Protein AF-A0A2V9Z1G5-F1 (afdb_monomer_lite)

Secondary structure (DSSP, 8-state):
-HHHHHHHHHHHHHGGG--------TTHHHHTT-S----S----S---EEEEE--TT-GGGHHHH-HHHHHHHHHTT-EEEEE--HHHHHHHHHTT--SEEEE-TTTHHHHHHHHHHTT---EEEEEESSHHHHHHS-S-S--EE--SSS--THHHHHHHHHHHHHHHHHHHHHHHTT-

Structure (mmCIF, N/CA/C/O backbone):
data_AF-A0A2V9Z1G5-F1
#
_entry.id   AF-A0A2V9Z1G5-F1
#
loop_
_atom_site.group_PDB
_atom_site.id
_atom_site.type_symbol
_atom_site.label_atom_id
_atom_site.label_alt_id
_atom_site.label_comp_id
_atom_site.label_asym_id
_atom_site.label_entity_id
_atom_site.label_seq_id
_atom_site.pdbx_PDB_ins_code
_atom_site.Cartn_x
_atom_site.Cartn_y
_atom_site.Cartn_z
_atom_site.occupancy
_atom_site.B_iso_or_equiv
_atom_site.auth_seq_id
_atom_site.auth_comp_id
_atom_site.auth_asym_id
_atom_site.auth_atom_id
_atom_site.pdbx_PDB_model_num
ATOM 1 N N . MET A 1 1 ? 64.399 -39.464 60.459 1.00 54.69 1 MET A N 1
ATOM 2 C CA . MET A 1 1 ? 64.343 -38.053 60.000 1.00 54.69 1 MET A CA 1
ATOM 3 C C . MET A 1 1 ? 64.418 -37.872 58.474 1.00 54.69 1 MET A C 1
ATOM 5 O O . MET A 1 1 ? 63.754 -36.985 57.965 1.00 54.69 1 MET A O 1
ATOM 9 N N . ARG A 1 2 ? 65.100 -38.742 57.705 1.00 56.16 2 ARG A N 1
ATOM 10 C CA . ARG A 1 2 ? 65.107 -38.706 56.218 1.00 56.16 2 ARG A CA 1
ATOM 11 C C . ARG A 1 2 ? 63.726 -38.842 55.545 1.00 56.16 2 ARG A C 1
ATOM 13 O O . ARG A 1 2 ? 63.479 -38.209 54.529 1.00 56.16 2 ARG A O 1
ATOM 20 N N . LYS A 1 3 ? 62.818 -39.636 56.125 1.00 50.81 3 LYS A N 1
ATOM 21 C CA . LYS A 1 3 ? 61.468 -39.880 55.574 1.00 50.81 3 LYS A CA 1
ATOM 22 C C . LYS A 1 3 ? 60.526 -38.666 55.695 1.00 50.81 3 LYS A C 1
ATOM 24 O O . LYS A 1 3 ? 59.646 -38.507 54.863 1.00 50.81 3 LYS A O 1
ATOM 29 N N . LEU A 1 4 ? 60.752 -37.794 56.685 1.00 58.47 4 LEU A N 1
ATOM 30 C CA . LEU A 1 4 ? 59.969 -36.565 56.897 1.00 58.47 4 LEU A CA 1
ATOM 31 C C . LEU A 1 4 ? 60.376 -35.438 55.934 1.00 58.47 4 LEU A C 1
ATOM 33 O O . LEU A 1 4 ? 59.516 -34.712 55.451 1.00 58.47 4 LEU A O 1
ATOM 37 N N . LEU A 1 5 ? 61.665 -35.341 55.589 1.00 58.19 5 LEU A N 1
ATOM 38 C CA . LEU A 1 5 ? 62.156 -34.374 54.597 1.00 58.19 5 LEU A CA 1
ATOM 39 C C . LEU A 1 5 ? 61.670 -34.693 53.173 1.00 58.19 5 LEU A C 1
ATOM 41 O O . LEU A 1 5 ? 61.334 -33.783 52.423 1.00 58.19 5 LEU A O 1
ATOM 45 N N . LEU A 1 6 ? 61.567 -35.980 52.820 1.00 56.59 6 LEU A N 1
ATOM 46 C CA . LEU A 1 6 ? 60.998 -36.411 51.537 1.00 56.59 6 LEU A CA 1
ATOM 47 C C . LEU A 1 6 ? 59.502 -36.079 51.433 1.00 56.59 6 LEU A C 1
ATOM 49 O O . LEU A 1 6 ? 59.065 -35.597 50.394 1.00 56.59 6 LEU A O 1
ATOM 53 N N . ALA A 1 7 ? 58.730 -36.261 52.508 1.00 59.97 7 ALA A N 1
ATOM 54 C CA . ALA A 1 7 ? 57.299 -35.949 52.513 1.00 59.97 7 ALA A CA 1
ATOM 55 C C . ALA A 1 7 ? 57.008 -34.446 52.315 1.00 59.97 7 ALA A C 1
ATOM 57 O O . ALA A 1 7 ? 56.068 -34.093 51.607 1.00 59.97 7 ALA A O 1
ATOM 58 N N . LEU A 1 8 ? 57.843 -33.561 52.873 1.00 59.97 8 LEU A N 1
ATOM 59 C CA . LEU A 1 8 ? 57.709 -32.108 52.698 1.00 59.97 8 LEU A CA 1
ATOM 60 C C . LEU A 1 8 ? 58.040 -31.645 51.269 1.00 59.97 8 LEU A C 1
ATOM 62 O O . LEU A 1 8 ? 57.372 -30.754 50.748 1.00 59.97 8 LEU A O 1
ATOM 66 N N . LEU A 1 9 ? 59.008 -32.284 50.603 1.00 59.09 9 LEU A N 1
ATOM 67 C CA . LEU A 1 9 ? 59.327 -32.018 49.193 1.00 59.09 9 LEU A CA 1
ATOM 68 C C . LEU A 1 9 ? 58.205 -32.462 48.239 1.00 59.09 9 LEU A C 1
ATOM 70 O O . LEU A 1 9 ? 57.906 -31.754 47.274 1.00 59.09 9 LEU A O 1
ATOM 74 N N . TYR A 1 10 ? 57.541 -33.587 48.525 1.00 59.25 10 TYR A N 1
ATOM 75 C CA . TYR A 1 10 ? 56.375 -34.031 47.750 1.00 59.25 10 TYR A CA 1
ATOM 76 C C . TYR A 1 10 ? 55.142 -33.143 47.983 1.00 59.25 10 TYR A C 1
ATOM 78 O O . TYR A 1 10 ? 54.411 -32.849 47.042 1.00 59.25 10 TYR A O 1
ATOM 86 N N . ALA A 1 11 ? 54.931 -32.643 49.204 1.00 57.62 11 ALA A N 1
ATOM 87 C CA . ALA A 1 11 ? 53.822 -31.730 49.488 1.00 57.62 11 ALA A CA 1
ATOM 88 C C . ALA A 1 11 ? 53.987 -30.358 48.800 1.00 57.62 11 ALA A C 1
ATOM 90 O O . ALA A 1 11 ? 53.012 -29.799 48.301 1.00 57.62 11 ALA A O 1
ATOM 91 N N . ALA A 1 12 ? 55.216 -29.835 48.715 1.00 57.56 12 ALA A N 1
ATOM 92 C CA . ALA A 1 12 ? 55.489 -28.549 48.067 1.00 57.56 12 ALA A CA 1
ATOM 93 C C . ALA A 1 12 ? 55.363 -28.600 46.531 1.00 57.56 12 ALA A C 1
ATOM 95 O O . ALA A 1 12 ? 54.989 -27.607 45.911 1.00 57.56 12 ALA A O 1
ATOM 96 N N . THR A 1 13 ? 55.633 -29.755 45.915 1.00 55.94 13 THR A N 1
ATOM 97 C CA . THR A 1 13 ? 55.524 -29.947 44.456 1.00 55.94 13 THR A CA 1
ATOM 98 C C . THR A 1 13 ? 54.093 -30.207 43.984 1.00 55.94 13 THR A C 1
ATOM 100 O O . THR A 1 13 ? 53.759 -29.860 42.855 1.00 55.94 13 THR A O 1
ATOM 103 N N . PHE A 1 14 ? 53.213 -30.734 44.840 1.00 54.28 14 PHE A N 1
ATOM 104 C CA . PHE A 1 14 ? 51.788 -30.872 44.511 1.00 54.28 14 PHE A CA 1
ATOM 105 C C . PHE A 1 14 ? 51.009 -29.547 44.582 1.00 54.28 14 PHE A C 1
ATOM 107 O O . PHE A 1 14 ? 49.976 -29.415 43.925 1.00 54.28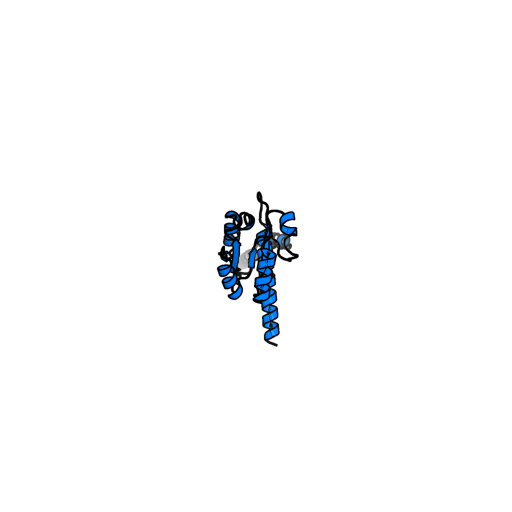 14 PHE A O 1
ATOM 114 N N . LEU A 1 15 ? 51.494 -28.550 45.335 1.00 51.88 15 LEU A N 1
ATOM 115 C CA . LEU A 1 15 ? 50.785 -27.277 45.527 1.00 51.88 15 LEU A CA 1
ATOM 116 C C . LEU A 1 15 ? 50.980 -26.280 44.366 1.00 51.88 15 LEU A C 1
ATOM 118 O O . LEU A 1 15 ? 50.184 -25.360 44.208 1.00 51.88 15 LEU A O 1
ATOM 122 N N . THR A 1 16 ? 51.992 -26.463 43.513 1.00 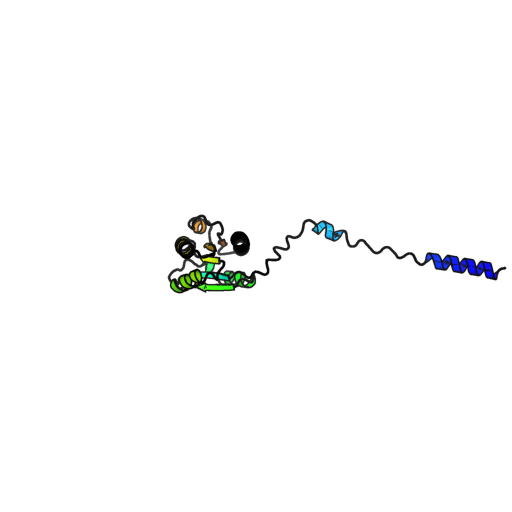54.22 16 THR A N 1
ATOM 123 C CA . THR A 1 16 ? 52.287 -25.554 42.388 1.00 54.22 16 THR A CA 1
ATOM 124 C C . THR A 1 16 ? 51.557 -25.900 41.085 1.00 54.22 16 THR A C 1
ATOM 126 O O . THR A 1 16 ? 51.663 -25.152 40.116 1.00 54.22 16 THR A O 1
ATOM 129 N N . CYS A 1 17 ? 50.780 -26.990 41.042 1.00 52.81 17 CYS A N 1
ATOM 130 C CA . CYS A 1 17 ? 50.137 -27.481 39.813 1.00 52.81 17 CYS A CA 1
ATOM 131 C C . CYS A 1 17 ? 48.653 -27.082 39.645 1.00 52.81 17 CYS A C 1
ATOM 133 O O . CYS A 1 17 ? 48.011 -27.505 38.690 1.00 52.81 17 CYS A O 1
ATOM 135 N N . TYR A 1 18 ? 48.101 -26.250 40.536 1.00 50.78 18 TYR A N 1
ATOM 136 C CA . TYR A 1 18 ? 46.692 -25.816 40.499 1.00 50.78 18 TYR A CA 1
ATOM 137 C C . TYR A 1 18 ? 46.498 -24.338 40.118 1.00 50.78 18 TYR A C 1
ATOM 139 O O . TYR A 1 18 ? 45.516 -23.722 40.526 1.00 50.78 18 TYR A O 1
ATOM 147 N N . LEU A 1 19 ? 47.398 -23.744 39.325 1.00 53.41 19 LEU A N 1
ATOM 148 C CA . LEU A 1 19 ? 47.073 -22.478 38.659 1.00 53.41 19 LEU A CA 1
ATOM 149 C C . LEU A 1 19 ? 46.380 -22.776 37.321 1.00 53.41 19 LEU A C 1
ATOM 151 O O . LEU A 1 19 ? 47.044 -23.261 36.402 1.00 53.41 19 LEU A O 1
ATOM 155 N N . PRO A 1 20 ? 45.071 -22.494 37.168 1.00 58.19 20 PRO A N 1
ATOM 156 C CA . PRO A 1 20 ? 44.443 -22.570 35.861 1.00 58.19 20 PRO A CA 1
ATOM 157 C C . PRO A 1 20 ? 45.054 -21.484 34.959 1.00 58.19 20 PRO A C 1
ATOM 159 O O . PRO A 1 20 ? 45.166 -20.331 35.386 1.00 58.19 20 PRO A O 1
ATOM 162 N N . PRO A 1 21 ? 45.442 -21.796 33.710 1.00 59.53 21 PRO A N 1
ATOM 163 C CA . PRO A 1 21 ? 45.749 -20.752 32.748 1.00 59.53 21 PRO A CA 1
ATOM 164 C C . PRO A 1 21 ? 44.470 -19.939 32.524 1.00 59.53 21 PRO A C 1
ATOM 166 O O . PRO A 1 21 ? 43.434 -20.495 32.160 1.00 59.53 21 PRO A O 1
ATOM 169 N N . PHE A 1 22 ? 44.533 -18.630 32.774 1.00 54.31 22 PHE A N 1
ATOM 170 C CA . PHE A 1 22 ? 43.460 -17.680 32.489 1.00 54.31 22 PHE A CA 1
ATOM 171 C C . PHE A 1 22 ? 43.161 -17.667 30.984 1.00 54.31 22 PHE A C 1
ATOM 173 O O . PHE A 1 22 ? 43.688 -16.865 30.216 1.00 54.31 22 PHE A O 1
ATOM 180 N N . ALA A 1 23 ? 42.306 -18.585 30.551 1.00 60.75 23 ALA A N 1
ATOM 181 C CA . ALA A 1 23 ? 41.682 -18.586 29.246 1.00 60.75 23 ALA A CA 1
ATOM 182 C C . ALA A 1 23 ? 40.460 -17.661 29.293 1.00 60.75 23 ALA A C 1
ATOM 184 O O . ALA A 1 23 ? 39.340 -18.117 29.496 1.00 60.75 23 ALA A O 1
ATOM 185 N N . SER A 1 24 ? 40.660 -16.352 29.121 1.00 55.16 24 SER A N 1
ATOM 186 C CA . SER A 1 24 ? 39.545 -15.425 28.891 1.00 55.16 24 SER A CA 1
ATOM 187 C C . SER A 1 24 ? 40.015 -14.058 28.397 1.00 55.16 24 SER A C 1
ATOM 189 O O . SER A 1 24 ? 40.263 -13.165 29.199 1.00 55.16 24 SER A O 1
ATOM 191 N N . ALA A 1 25 ? 40.070 -13.882 27.073 1.00 52.06 25 ALA A N 1
ATOM 192 C CA . ALA A 1 25 ? 39.711 -12.612 26.427 1.00 52.06 25 ALA A CA 1
ATOM 193 C C . ALA A 1 25 ? 39.467 -12.771 24.908 1.00 52.06 25 ALA A C 1
ATOM 195 O O . ALA A 1 25 ? 39.902 -11.952 24.109 1.00 52.06 25 ALA A O 1
ATOM 196 N N . CYS A 1 26 ? 38.690 -13.773 24.475 1.00 60.81 26 CYS A N 1
ATOM 197 C CA . CYS A 1 26 ? 38.019 -13.726 23.158 1.00 60.81 26 CYS A CA 1
ATOM 198 C C . CYS A 1 26 ? 36.779 -12.797 23.179 1.00 60.81 26 CYS A C 1
ATOM 200 O O . CYS A 1 26 ? 35.786 -13.063 22.509 1.00 60.81 26 CYS A O 1
ATOM 202 N N . GLY A 1 27 ? 36.812 -11.729 23.984 1.00 55.78 27 GLY A N 1
ATOM 203 C CA . GLY A 1 27 ? 35.706 -10.780 24.164 1.00 55.78 27 GLY A CA 1
ATOM 204 C C . GLY A 1 27 ? 35.923 -9.424 23.493 1.00 55.78 27 GLY A C 1
ATOM 205 O O . GLY A 1 27 ? 34.960 -8.694 23.276 1.00 55.78 27 GLY A O 1
ATOM 206 N N . ASP A 1 28 ? 37.154 -9.089 23.100 1.00 55.81 28 ASP A N 1
ATOM 207 C CA . ASP A 1 28 ? 37.465 -7.741 22.598 1.00 55.81 28 ASP A CA 1
ATOM 208 C C . ASP A 1 28 ? 36.978 -7.498 21.154 1.00 55.81 28 ASP A C 1
ATOM 210 O O . ASP A 1 28 ? 36.845 -6.372 20.683 1.00 55.81 28 ASP A O 1
ATOM 214 N N . LYS A 1 29 ? 36.602 -8.561 20.431 1.00 54.66 29 LYS A N 1
ATOM 215 C CA . LYS A 1 29 ? 36.149 -8.441 19.036 1.00 54.66 29 LYS A CA 1
ATOM 216 C C . LYS A 1 29 ? 34.660 -8.112 18.880 1.00 54.66 29 LYS A C 1
ATOM 218 O O . LYS A 1 29 ? 34.231 -7.784 17.777 1.00 54.66 29 LYS A O 1
ATOM 223 N N . LEU A 1 30 ? 33.877 -8.166 19.961 1.00 53.88 30 LEU A N 1
ATOM 224 C CA . LEU A 1 30 ? 32.457 -7.789 19.943 1.00 53.88 30 LEU A CA 1
ATOM 225 C C . LEU A 1 30 ? 32.224 -6.331 20.364 1.00 53.88 30 LEU A C 1
ATOM 227 O O . LEU A 1 30 ? 31.199 -5.758 20.005 1.00 53.88 30 LEU A O 1
ATOM 231 N N . LEU A 1 31 ? 33.175 -5.680 21.042 1.00 52.59 31 LEU A N 1
ATOM 232 C CA . LEU A 1 31 ? 33.038 -4.261 21.397 1.00 52.59 31 LEU A CA 1
ATOM 233 C C . LEU A 1 31 ? 33.213 -3.333 20.188 1.00 52.59 31 LEU A C 1
ATOM 235 O O . LEU A 1 31 ? 32.603 -2.265 20.142 1.00 52.59 31 LEU A O 1
ATOM 239 N N . MET A 1 32 ? 33.915 -3.779 19.139 1.00 51.38 32 MET A N 1
ATOM 240 C CA . MET A 1 32 ? 33.925 -3.085 17.846 1.00 51.38 32 MET A CA 1
ATOM 241 C C . MET A 1 32 ? 32.665 -3.342 16.990 1.00 51.38 32 MET A C 1
ATOM 243 O O . MET A 1 32 ? 32.524 -2.765 15.916 1.00 51.38 32 MET A O 1
ATOM 247 N N . LEU A 1 33 ? 31.719 -4.157 17.474 1.00 53.81 33 LEU A N 1
ATOM 248 C CA . LEU A 1 33 ? 30.323 -4.181 17.012 1.00 53.81 33 LEU A CA 1
ATOM 249 C C . LEU A 1 33 ? 29.420 -3.289 17.889 1.00 53.81 33 LEU A C 1
ATOM 251 O O . LEU A 1 33 ? 28.215 -3.232 17.663 1.00 53.81 33 LEU A O 1
ATOM 255 N N . GLY A 1 34 ? 29.986 -2.553 18.857 1.00 50.22 34 GLY A N 1
ATOM 256 C CA . GLY A 1 34 ? 29.288 -1.569 19.697 1.00 50.22 34 GLY A CA 1
ATOM 257 C C . GLY A 1 34 ? 28.758 -0.356 18.925 1.00 50.22 34 GLY A C 1
ATOM 258 O O . GLY A 1 34 ? 27.886 0.365 19.406 1.00 50.22 34 GLY A O 1
ATOM 259 N N . ARG A 1 35 ? 29.185 -0.172 17.671 1.00 55.75 35 ARG A N 1
ATOM 260 C CA . ARG A 1 35 ? 28.343 0.482 16.667 1.00 55.75 35 ARG A CA 1
ATOM 261 C C . ARG A 1 35 ? 27.455 -0.592 16.078 1.00 55.75 35 ARG A C 1
ATOM 263 O O . ARG A 1 35 ? 27.775 -1.135 15.024 1.00 55.75 35 ARG A O 1
ATOM 270 N N . GLY A 1 36 ? 26.402 -0.912 16.834 1.00 56.62 36 GLY A N 1
ATOM 271 C CA . GLY A 1 36 ? 25.450 -1.958 16.511 1.00 56.62 36 GLY A CA 1
ATOM 272 C C . GLY A 1 36 ? 25.204 -1.980 15.016 1.00 56.62 36 GLY A C 1
ATOM 273 O O . GLY A 1 36 ? 24.825 -0.962 14.426 1.00 56.62 36 GLY A O 1
ATOM 274 N N . VAL A 1 37 ? 25.412 -3.144 14.399 1.00 51.75 37 VAL A N 1
ATOM 275 C CA . VAL A 1 37 ? 24.630 -3.459 13.214 1.00 51.75 37 VAL A CA 1
ATOM 276 C C . VAL A 1 37 ? 23.211 -3.072 13.599 1.00 51.75 37 VAL A C 1
ATOM 278 O O . VAL A 1 37 ? 22.641 -3.628 14.540 1.00 51.75 37 VAL A O 1
ATOM 281 N N . LYS A 1 38 ? 22.653 -2.053 12.938 1.00 52.16 38 LYS A N 1
ATOM 282 C CA . LYS A 1 38 ? 21.207 -1.979 12.811 1.00 52.16 38 LYS A CA 1
ATOM 283 C C . LYS A 1 38 ? 20.886 -3.281 12.104 1.00 52.16 38 LYS A C 1
ATOM 285 O O . LYS A 1 38 ? 20.957 -3.332 10.882 1.00 52.16 38 LYS A O 1
ATOM 290 N N . PHE A 1 39 ? 20.705 -4.350 12.880 1.00 49.28 39 PHE A N 1
ATOM 291 C CA . PHE A 1 39 ? 20.144 -5.602 12.434 1.00 49.28 39 PHE A CA 1
ATOM 292 C C . PHE A 1 39 ? 18.814 -5.139 11.895 1.00 49.28 39 PHE A C 1
ATOM 294 O O . PHE A 1 39 ? 17.990 -4.684 12.688 1.00 49.28 39 PHE A O 1
ATOM 301 N N . GLY A 1 40 ? 18.779 -4.941 10.575 1.00 48.84 40 GLY A N 1
ATOM 302 C CA . GLY A 1 40 ? 17.916 -3.965 9.934 1.00 48.84 40 GLY A CA 1
ATOM 303 C C . GLY A 1 40 ? 16.509 -4.352 10.270 1.00 48.84 40 GLY A C 1
ATOM 304 O O . GLY A 1 40 ? 16.011 -5.276 9.657 1.00 48.84 40 GLY A O 1
ATOM 305 N N . SER A 1 41 ? 15.965 -3.714 11.305 1.00 51.09 41 SER A N 1
ATOM 306 C CA . SER A 1 41 ? 14.767 -4.149 11.989 1.00 51.09 41 SER A CA 1
ATOM 307 C C . SER A 1 41 ? 14.754 -5.682 12.254 1.00 51.09 41 SER A C 1
ATOM 309 O O . SER A 1 41 ? 14.447 -6.491 11.386 1.00 51.09 41 SER A O 1
ATOM 311 N N . ILE A 1 42 ? 14.868 -6.105 13.512 1.00 44.72 42 ILE A N 1
ATOM 312 C CA . ILE A 1 42 ? 13.857 -7.068 13.991 1.00 44.72 42 ILE A CA 1
ATOM 313 C C . ILE A 1 42 ? 12.535 -6.266 13.998 1.00 44.72 42 ILE A C 1
ATOM 315 O O . ILE A 1 42 ? 12.096 -5.801 15.039 1.00 44.72 42 ILE A O 1
ATOM 319 N N . SER A 1 43 ? 12.119 -5.640 12.889 1.00 48.59 43 SER A N 1
ATOM 320 C CA . SER A 1 43 ? 11.093 -6.113 11.964 1.00 48.59 43 SER A CA 1
ATOM 321 C C . SER A 1 43 ? 10.089 -6.742 12.875 1.00 48.59 43 SER A C 1
ATOM 323 O O . SER A 1 43 ? 10.189 -7.914 13.237 1.00 48.59 43 SER A O 1
ATOM 325 N N . SER A 1 44 ? 9.259 -5.857 13.420 1.00 51.34 44 SER A N 1
ATOM 326 C CA . SER A 1 44 ? 8.063 -6.242 14.129 1.00 51.34 44 SER A CA 1
ATOM 327 C C . SER A 1 44 ? 7.526 -7.493 13.451 1.00 51.34 44 SER A C 1
ATOM 329 O O . SER A 1 44 ? 7.342 -7.469 12.234 1.00 51.34 44 SER A O 1
ATOM 331 N N . SER A 1 45 ? 7.213 -8.547 14.200 1.00 57.75 45 SER A N 1
ATOM 332 C CA . SER A 1 45 ? 6.489 -9.728 13.700 1.00 57.75 45 SER A CA 1
ATOM 333 C C . SER A 1 45 ? 5.124 -9.387 13.061 1.00 57.75 45 SER A C 1
ATOM 335 O O . SER A 1 45 ? 4.294 -10.256 12.809 1.00 57.75 45 SER A O 1
ATOM 337 N N . TYR A 1 46 ? 4.848 -8.101 12.868 1.00 68.25 46 TYR A N 1
ATOM 338 C CA . TYR A 1 46 ? 3.694 -7.528 12.242 1.00 68.25 46 TYR A CA 1
ATOM 339 C C . TYR A 1 46 ? 3.794 -7.639 10.721 1.00 68.25 46 TYR A C 1
ATOM 341 O O . TYR A 1 46 ? 4.417 -6.844 10.017 1.00 68.25 46 TYR A O 1
ATOM 349 N N . HIS A 1 47 ? 3.105 -8.649 10.218 1.00 82.19 47 HIS A N 1
ATOM 350 C CA . HIS A 1 47 ? 2.847 -8.841 8.806 1.00 82.19 47 HIS A CA 1
ATOM 351 C C . HIS A 1 47 ? 1.702 -7.921 8.364 1.00 82.19 47 HIS A C 1
ATOM 353 O O . HIS A 1 47 ? 0.533 -8.270 8.522 1.00 82.19 47 HIS A O 1
ATOM 359 N N . GLY A 1 48 ? 2.037 -6.748 7.817 1.00 86.00 48 GLY A N 1
ATOM 360 C CA . GLY A 1 48 ? 1.032 -5.806 7.311 1.00 86.00 48 GLY A CA 1
ATOM 361 C C . GLY A 1 48 ? 0.151 -6.393 6.201 1.00 86.00 48 GLY A C 1
ATOM 362 O O . GLY A 1 48 ? 0.625 -7.153 5.347 1.00 86.00 48 GLY A O 1
ATOM 363 N N . SER A 1 49 ? -1.130 -6.027 6.212 1.00 93.25 49 SER A N 1
ATOM 364 C CA . SER A 1 49 ? -2.106 -6.377 5.177 1.00 93.25 49 SER A CA 1
ATOM 365 C C . SER A 1 49 ? -2.186 -5.267 4.136 1.00 93.25 49 SER A C 1
ATOM 367 O O . SER A 1 49 ? -2.592 -4.144 4.428 1.00 93.25 49 SER A O 1
ATOM 369 N N . ILE A 1 50 ? -1.793 -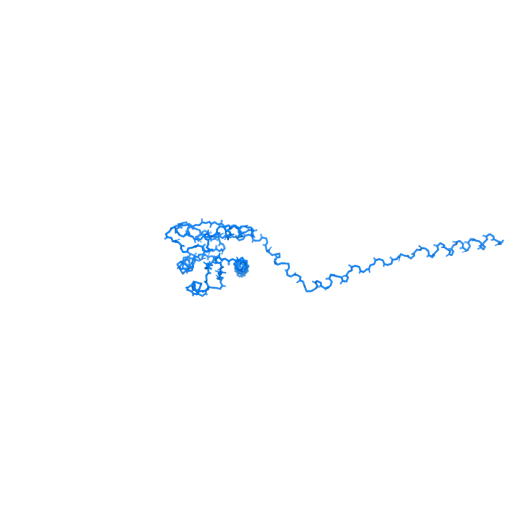5.589 2.907 1.00 94.50 50 ILE A N 1
ATOM 370 C CA . ILE A 1 50 ? -1.585 -4.640 1.818 1.00 94.50 50 ILE A CA 1
ATOM 371 C C . ILE A 1 50 ? -2.519 -4.971 0.654 1.00 94.50 50 ILE A C 1
ATOM 373 O O . ILE A 1 50 ? -2.616 -6.122 0.216 1.00 94.50 50 ILE A O 1
ATOM 377 N N . ILE A 1 51 ? -3.169 -3.945 0.114 1.00 94.62 51 ILE A N 1
ATOM 378 C CA . ILE A 1 51 ? -3.894 -4.015 -1.155 1.00 94.62 51 ILE A CA 1
ATOM 379 C C . ILE A 1 51 ? -3.028 -3.404 -2.246 1.00 94.62 51 ILE A C 1
ATOM 381 O O . ILE A 1 51 ? -2.511 -2.310 -2.077 1.00 94.62 51 ILE A O 1
ATOM 385 N N . ALA A 1 52 ? -2.896 -4.091 -3.373 1.00 93.19 52 ALA A N 1
ATOM 386 C CA . ALA A 1 52 ? -2.455 -3.497 -4.625 1.00 93.19 52 ALA A CA 1
ATOM 387 C C . ALA A 1 52 ? -3.687 -3.198 -5.475 1.00 93.19 52 ALA A C 1
ATOM 389 O O . ALA A 1 52 ? -4.339 -4.133 -5.943 1.00 93.19 52 ALA A O 1
ATOM 390 N N . TYR A 1 53 ? -4.012 -1.920 -5.652 1.00 91.69 53 TYR A N 1
ATOM 391 C CA . TYR A 1 53 ? -5.096 -1.499 -6.529 1.00 91.69 53 TYR A CA 1
ATOM 392 C C . TYR A 1 53 ? -4.552 -1.245 -7.936 1.00 91.69 53 TYR A C 1
ATOM 394 O O . TYR A 1 53 ? -3.662 -0.416 -8.124 1.00 91.69 53 TYR A O 1
ATOM 402 N N . VAL A 1 54 ? -5.054 -2.010 -8.905 1.00 88.12 54 VAL A N 1
ATOM 403 C CA . VAL A 1 54 ? -4.661 -1.947 -10.318 1.00 88.12 54 VAL A CA 1
ATOM 404 C C . VAL A 1 54 ? -5.932 -2.045 -11.166 1.00 88.12 54 VAL A C 1
ATOM 406 O O . VAL A 1 54 ? -6.366 -3.165 -11.457 1.00 88.12 54 VAL A O 1
ATOM 409 N N . PRO A 1 55 ? -6.580 -0.920 -11.511 1.00 84.31 55 PRO A N 1
ATOM 410 C CA . PRO A 1 55 ? -7.805 -0.942 -12.302 1.00 84.31 55 PRO A CA 1
ATOM 411 C C . PRO A 1 55 ? -7.572 -1.575 -13.682 1.00 84.31 55 PRO A C 1
ATOM 413 O O . PRO A 1 55 ? -6.554 -1.331 -14.326 1.00 84.31 55 PRO A O 1
ATOM 416 N N . GLU A 1 56 ? -8.523 -2.390 -14.157 1.00 73.56 56 GLU A N 1
ATOM 417 C CA . GLU A 1 56 ? -8.404 -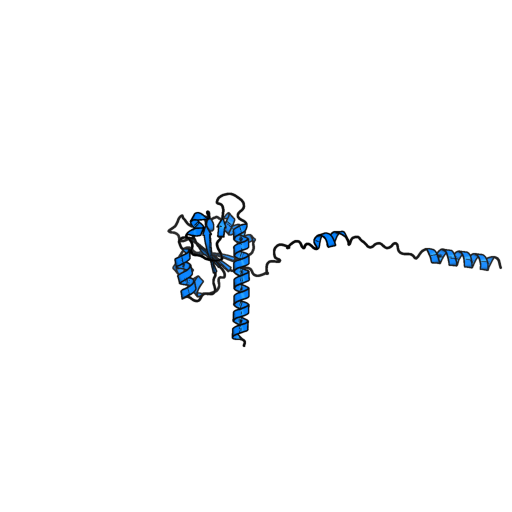3.096 -15.452 1.00 73.56 56 GLU A CA 1
ATOM 418 C C . GLU A 1 56 ? -8.313 -2.156 -16.656 1.00 73.56 56 GLU A C 1
ATOM 420 O O . GLU A 1 56 ? -7.786 -2.534 -17.700 1.00 73.56 56 GLU A O 1
ATOM 425 N N . SER A 1 57 ? -8.799 -0.925 -16.511 1.00 65.25 57 SER A N 1
ATOM 426 C CA . SER A 1 57 ? -8.835 0.075 -17.573 1.00 65.25 57 SER A CA 1
ATOM 427 C C . SER A 1 57 ? -7.481 0.726 -17.870 1.00 65.25 57 SER A C 1
ATOM 429 O O . SER A 1 57 ? -7.401 1.530 -18.799 1.00 65.25 57 SER A O 1
ATOM 431 N N . VAL A 1 58 ? -6.417 0.423 -17.112 1.00 59.56 58 VAL A N 1
ATOM 432 C CA . VAL A 1 58 ? -5.227 1.280 -17.082 1.00 59.56 58 VAL A CA 1
ATOM 433 C C . VAL A 1 58 ? -3.911 0.498 -17.229 1.00 59.56 58 VAL A C 1
ATOM 435 O O . VAL A 1 58 ? -3.527 -0.303 -16.383 1.00 59.56 58 VAL A O 1
ATOM 438 N N . LEU A 1 59 ? -3.151 0.815 -18.290 1.00 59.22 59 LEU A N 1
ATOM 439 C CA . LEU A 1 59 ? -1.749 0.396 -18.499 1.00 59.22 59 LEU A CA 1
ATOM 440 C C . LEU A 1 59 ? -0.758 1.062 -17.515 1.00 59.22 59 LEU A C 1
ATOM 442 O O . LEU A 1 59 ? 0.418 0.705 -17.487 1.00 59.22 59 LEU A O 1
ATOM 446 N N . GLN A 1 60 ? -1.213 2.050 -16.741 1.00 60.56 60 GLN A N 1
ATOM 447 C CA . GLN A 1 60 ? -0.374 2.974 -15.964 1.00 60.56 60 GLN A CA 1
ATOM 448 C C . GLN A 1 60 ? 0.082 2.395 -14.611 1.00 60.56 60 GLN A C 1
ATOM 450 O O . GLN A 1 60 ? 1.167 2.739 -14.160 1.00 60.56 60 GLN A O 1
ATOM 455 N N . SER A 1 61 ? -0.584 1.377 -14.046 1.00 70.00 61 SER A N 1
ATOM 456 C CA . SER A 1 61 ? -0.158 0.756 -12.772 1.00 70.00 61 SER A CA 1
ATOM 457 C C . SER A 1 61 ? 1.017 -0.229 -12.901 1.00 70.00 61 SER A C 1
ATOM 459 O O . SER A 1 61 ? 1.165 -1.150 -12.089 1.00 70.00 61 SER A O 1
ATOM 461 N N . ALA A 1 62 ? 1.864 -0.080 -13.921 1.00 74.50 62 ALA A N 1
ATOM 462 C CA . ALA A 1 62 ? 2.974 -0.988 -14.204 1.00 74.50 62 ALA A CA 1
ATOM 463 C C . ALA A 1 62 ? 3.936 -1.122 -13.005 1.00 74.50 62 ALA A C 1
ATOM 465 O O . ALA A 1 62 ? 4.403 -2.221 -12.703 1.00 74.50 62 ALA A O 1
ATOM 466 N N . ALA A 1 63 ? 4.142 -0.039 -12.246 1.00 81.25 63 ALA A N 1
ATOM 467 C CA . ALA A 1 63 ? 4.982 -0.039 -11.048 1.00 81.25 63 ALA A CA 1
ATOM 468 C C . ALA A 1 63 ? 4.423 -0.900 -9.899 1.00 81.25 63 ALA A C 1
ATOM 470 O O . ALA A 1 63 ? 5.182 -1.335 -9.033 1.00 81.25 63 ALA A O 1
ATOM 471 N N . ILE A 1 64 ? 3.123 -1.189 -9.886 1.00 86.38 64 ILE A N 1
ATOM 472 C CA . ILE A 1 64 ? 2.463 -2.038 -8.880 1.00 86.38 64 ILE A CA 1
ATOM 473 C C . ILE A 1 64 ? 2.242 -3.450 -9.430 1.00 86.38 64 ILE A C 1
ATOM 475 O O . ILE A 1 64 ? 2.369 -4.441 -8.705 1.00 86.38 64 ILE A O 1
ATOM 479 N N . ASN A 1 65 ? 1.924 -3.550 -10.721 1.00 87.06 65 ASN A N 1
ATOM 480 C C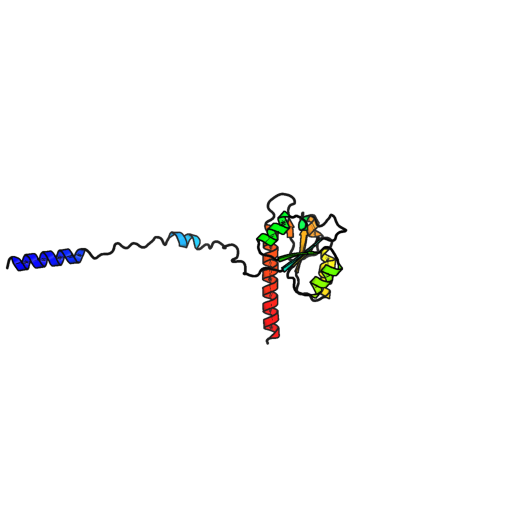A . ASN A 1 65 ? 1.632 -4.810 -11.396 1.00 87.06 65 ASN A CA 1
ATOM 481 C C . ASN A 1 65 ? 2.889 -5.647 -11.708 1.00 87.06 65 ASN A C 1
ATOM 483 O O . ASN A 1 65 ? 2.785 -6.804 -12.106 1.00 87.06 65 ASN A O 1
ATOM 487 N N . ASP A 1 66 ? 4.082 -5.090 -11.506 1.00 86.06 66 ASP A N 1
ATOM 488 C CA . ASP A 1 66 ? 5.344 -5.813 -11.629 1.00 86.06 66 ASP A CA 1
ATOM 489 C C . ASP A 1 66 ? 5.410 -7.030 -10.685 1.00 86.06 66 ASP A C 1
ATOM 491 O O . ASP A 1 66 ? 5.452 -6.912 -9.454 1.00 86.06 66 ASP A O 1
ATOM 495 N N . ALA A 1 67 ? 5.481 -8.222 -11.280 1.00 86.50 67 ALA A N 1
ATOM 496 C CA . ALA A 1 67 ? 5.527 -9.491 -10.565 1.00 86.50 67 ALA A CA 1
ATOM 497 C C . ALA A 1 67 ? 6.718 -9.594 -9.597 1.00 86.50 67 ALA A C 1
ATOM 499 O O . ALA A 1 67 ? 6.573 -10.153 -8.506 1.00 86.50 67 ALA A O 1
ATOM 500 N N . GLN A 1 68 ? 7.882 -9.033 -9.951 1.00 86.94 68 GLN A N 1
ATOM 501 C CA . GLN A 1 68 ? 9.057 -9.050 -9.073 1.00 86.94 68 GLN A CA 1
ATOM 502 C C . GLN A 1 68 ? 8.811 -8.227 -7.812 1.00 86.94 68 GLN A C 1
ATOM 504 O O . GLN A 1 68 ? 9.203 -8.629 -6.714 1.00 86.94 68 GLN A O 1
ATOM 509 N N . PHE A 1 69 ? 8.118 -7.099 -7.942 1.00 86.94 69 PHE A N 1
ATOM 510 C CA . PHE A 1 69 ? 7.760 -6.262 -6.806 1.00 86.94 69 PHE A CA 1
ATOM 511 C C . PHE A 1 69 ? 6.741 -6.937 -5.898 1.00 86.94 69 PHE A C 1
ATOM 513 O O . PHE A 1 69 ? 6.974 -7.037 -4.694 1.00 86.94 69 PHE A O 1
ATOM 520 N N . GLN A 1 70 ? 5.672 -7.493 -6.467 1.00 90.00 70 GLN A N 1
ATOM 521 C CA . GLN A 1 70 ? 4.672 -8.231 -5.695 1.00 90.00 70 GLN A CA 1
ATOM 522 C C . GLN A 1 70 ? 5.297 -9.409 -4.941 1.00 90.00 70 GLN A C 1
ATOM 524 O O . GLN A 1 70 ? 5.005 -9.634 -3.765 1.00 90.00 70 GLN A O 1
ATOM 529 N N . GLN A 1 71 ? 6.204 -10.143 -5.590 1.00 89.69 71 GLN A N 1
ATOM 530 C CA . GLN A 1 71 ? 6.930 -11.234 -4.951 1.00 89.69 71 GLN A CA 1
ATOM 531 C C . GLN A 1 71 ? 7.859 -10.729 -3.842 1.00 89.69 71 GLN A C 1
ATOM 533 O O . GLN A 1 71 ? 7.961 -11.368 -2.799 1.00 89.69 71 GLN A O 1
ATOM 538 N N . THR A 1 72 ? 8.512 -9.588 -4.043 1.00 88.12 72 THR A N 1
ATOM 539 C CA . THR A 1 72 ? 9.400 -8.964 -3.055 1.00 88.12 72 THR A CA 1
ATOM 540 C C . THR A 1 72 ? 8.631 -8.530 -1.803 1.00 88.12 72 THR A C 1
ATOM 542 O O . THR A 1 72 ? 9.061 -8.840 -0.696 1.00 88.12 72 THR A O 1
ATOM 545 N N . VAL A 1 73 ? 7.449 -7.924 -1.962 1.00 89.88 73 VAL A N 1
ATOM 546 C CA . VAL A 1 73 ? 6.546 -7.568 -0.849 1.00 89.88 73 VAL A CA 1
ATOM 547 C C . VAL A 1 73 ? 6.085 -8.810 -0.080 1.00 89.88 73 VAL A C 1
ATOM 549 O O . VAL A 1 73 ? 6.118 -8.825 1.148 1.00 89.88 73 VAL A O 1
ATOM 552 N N . ARG A 1 74 ? 5.721 -9.891 -0.783 1.00 90.88 74 ARG A N 1
ATOM 553 C CA . ARG A 1 74 ? 5.346 -11.165 -0.141 1.00 90.88 74 ARG A CA 1
ATOM 554 C C . ARG A 1 74 ? 6.523 -11.822 0.585 1.00 90.88 74 ARG A C 1
ATOM 556 O O . ARG A 1 74 ? 6.347 -12.335 1.682 1.00 90.88 74 ARG A O 1
ATOM 563 N N . LYS A 1 75 ? 7.727 -11.792 -0.001 1.00 88.56 75 LYS A N 1
ATOM 564 C CA . LYS A 1 75 ? 8.960 -12.319 0.615 1.00 88.56 75 LYS A CA 1
ATOM 565 C C . LYS A 1 75 ? 9.380 -11.534 1.858 1.00 88.56 75 LYS A C 1
ATOM 567 O O . LYS A 1 75 ? 9.977 -12.123 2.749 1.00 88.56 75 LYS A O 1
ATOM 572 N N . ALA A 1 76 ? 9.037 -10.248 1.932 1.00 85.75 76 ALA A N 1
ATOM 573 C CA . ALA A 1 76 ? 9.184 -9.442 3.144 1.00 85.75 76 ALA A CA 1
ATOM 574 C C . ALA A 1 76 ? 8.167 -9.817 4.247 1.00 85.75 76 ALA A C 1
ATOM 576 O O . ALA A 1 76 ? 8.246 -9.310 5.358 1.00 85.75 76 ALA A O 1
ATOM 577 N N . GLY A 1 77 ? 7.229 -10.732 3.968 1.00 88.31 77 GLY A N 1
ATOM 578 C CA . GLY A 1 77 ? 6.269 -11.256 4.935 1.00 88.31 77 GLY A CA 1
ATOM 579 C C . GLY A 1 77 ? 4.917 -10.542 4.936 1.00 88.31 77 GLY A C 1
ATOM 580 O O . GLY A 1 77 ? 4.058 -10.902 5.733 1.00 88.31 77 GLY A O 1
ATOM 581 N N . HIS A 1 78 ? 4.682 -9.558 4.068 1.00 90.94 78 HIS A N 1
ATOM 582 C CA . HIS A 1 78 ? 3.387 -8.876 4.007 1.00 90.94 78 HIS A CA 1
ATOM 583 C C . HIS A 1 78 ? 2.339 -9.695 3.249 1.00 90.94 78 HIS A C 1
ATOM 585 O O . HIS A 1 78 ? 2.635 -10.385 2.267 1.00 90.94 78 HIS A O 1
ATOM 591 N N . ARG A 1 79 ? 1.075 -9.564 3.660 1.00 92.44 79 ARG A N 1
ATOM 592 C CA . ARG A 1 79 ? -0.056 -10.127 2.915 1.00 92.44 79 ARG A CA 1
ATOM 593 C C . ARG A 1 79 ? -0.416 -9.162 1.798 1.00 92.44 79 ARG A C 1
ATOM 595 O O . ARG A 1 79 ? -0.785 -8.031 2.079 1.00 92.44 79 ARG A O 1
ATOM 602 N N . LEU A 1 80 ? -0.328 -9.602 0.545 1.00 93.06 80 LEU A N 1
ATOM 603 C CA . LEU A 1 80 ? -0.630 -8.765 -0.618 1.00 93.06 80 LEU A CA 1
ATOM 604 C C . LEU A 1 80 ? -1.848 -9.296 -1.377 1.00 93.06 80 LEU A C 1
ATOM 606 O O . LEU A 1 80 ? -1.783 -10.388 -1.950 1.00 93.06 80 LEU A O 1
ATOM 610 N N . ARG A 1 81 ? -2.919 -8.499 -1.436 1.00 93.38 81 ARG A N 1
ATOM 611 C CA . ARG A 1 81 ? -4.123 -8.766 -2.236 1.00 93.38 81 ARG A CA 1
ATOM 612 C C . ARG A 1 81 ? -4.164 -7.834 -3.444 1.00 93.38 81 ARG A C 1
ATOM 614 O O . ARG A 1 81 ? -4.132 -6.622 -3.277 1.00 93.38 81 ARG A O 1
ATOM 621 N N . LEU A 1 82 ? -4.262 -8.395 -4.647 1.00 91.50 82 LEU A N 1
ATOM 622 C CA . LEU A 1 82 ? -4.505 -7.615 -5.861 1.00 91.50 82 LEU A CA 1
ATOM 623 C C . LEU A 1 82 ? -6.008 -7.343 -5.990 1.00 91.50 82 LEU A C 1
ATOM 625 O O . LEU A 1 82 ? -6.810 -8.272 -5.892 1.00 91.50 82 LEU A O 1
ATOM 629 N N . VAL A 1 83 ? -6.377 -6.086 -6.204 1.00 91.69 83 VAL A N 1
ATOM 630 C CA . VAL A 1 83 ? -7.757 -5.631 -6.388 1.00 91.69 83 VAL A CA 1
ATOM 631 C C . VAL A 1 83 ? -7.815 -4.820 -7.672 1.00 91.69 83 VAL A C 1
ATOM 633 O O . VAL A 1 83 ? -7.021 -3.904 -7.860 1.00 91.69 83 VAL A O 1
ATOM 636 N N . ARG A 1 84 ? -8.745 -5.169 -8.561 1.00 89.75 84 ARG A N 1
ATOM 637 C CA . ARG A 1 84 ? -8.901 -4.487 -9.855 1.00 89.75 84 ARG A CA 1
ATOM 638 C C . ARG A 1 84 ? -10.234 -3.771 -10.032 1.00 89.75 84 ARG A C 1
ATOM 640 O O . ARG A 1 84 ? -10.354 -2.895 -10.878 1.00 89.75 84 ARG A O 1
ATOM 647 N N . GLN A 1 85 ? -11.230 -4.152 -9.241 1.00 88.62 85 GLN A N 1
ATOM 648 C CA . GLN A 1 85 ? -12.571 -3.584 -9.290 1.00 88.62 85 GLN A CA 1
ATOM 649 C C . GLN A 1 85 ? -12.724 -2.510 -8.213 1.00 88.62 85 GLN A C 1
ATOM 651 O O . GLN A 1 85 ? -12.282 -2.701 -7.078 1.00 88.62 85 GLN A O 1
ATOM 656 N N . VAL A 1 86 ? -13.377 -1.404 -8.570 1.00 87.81 86 VAL A N 1
ATOM 657 C CA . VAL A 1 86 ? -13.644 -0.278 -7.661 1.00 87.81 86 VAL A CA 1
ATOM 658 C C . VAL A 1 86 ? -14.522 -0.718 -6.487 1.00 87.81 86 VAL A C 1
ATOM 660 O O . VAL A 1 86 ? -14.243 -0.353 -5.348 1.00 87.81 86 VAL A O 1
ATOM 663 N N . ASP A 1 87 ? -15.524 -1.563 -6.737 1.00 89.50 87 ASP A N 1
ATOM 664 C CA . ASP A 1 87 ? -16.428 -2.055 -5.690 1.00 89.50 87 ASP A CA 1
ATOM 665 C C . ASP A 1 87 ? -15.682 -2.915 -4.663 1.00 89.50 87 ASP A C 1
ATOM 667 O O . ASP A 1 87 ? -15.798 -2.704 -3.458 1.00 89.50 87 ASP A O 1
ATOM 671 N N . ALA A 1 88 ? -14.799 -3.802 -5.130 1.00 90.19 88 ALA A N 1
ATOM 672 C CA . ALA A 1 88 ? -13.951 -4.608 -4.256 1.00 90.19 88 ALA A CA 1
ATOM 673 C C . ALA A 1 88 ? -12.954 -3.755 -3.448 1.00 90.19 88 ALA A C 1
ATOM 675 O O . ALA A 1 88 ? -12.597 -4.120 -2.325 1.00 90.19 88 ALA A O 1
ATOM 676 N N . LEU A 1 89 ? -12.500 -2.617 -3.992 1.00 90.75 89 LEU A N 1
ATOM 677 C CA . LEU A 1 89 ? -11.709 -1.645 -3.234 1.00 90.75 89 LEU A CA 1
ATOM 678 C C . LEU A 1 89 ? -12.569 -0.973 -2.156 1.00 90.75 89 LEU A C 1
ATOM 680 O O . LEU A 1 89 ? -12.117 -0.844 -1.021 1.00 90.75 89 LEU A O 1
ATOM 684 N N . ALA A 1 90 ? -13.804 -0.591 -2.484 1.00 90.31 90 ALA A N 1
ATOM 685 C CA . ALA A 1 90 ? -14.730 0.033 -1.545 1.00 90.31 90 ALA A CA 1
ATOM 686 C C . ALA A 1 90 ? -15.057 -0.869 -0.357 1.00 90.31 90 ALA A C 1
ATOM 688 O O . ALA A 1 90 ? -14.943 -0.431 0.788 1.00 90.31 90 ALA A O 1
ATOM 689 N N . GLU A 1 91 ? -15.383 -2.131 -0.619 1.00 90.62 91 GLU A N 1
ATOM 690 C CA . GLU A 1 91 ? -15.602 -3.138 0.421 1.00 90.62 91 GLU A CA 1
ATOM 691 C C . GLU A 1 91 ? -14.364 -3.306 1.306 1.00 90.62 91 GLU A C 1
ATOM 693 O O . GLU A 1 91 ? -14.454 -3.353 2.534 1.00 90.62 91 GLU A O 1
ATOM 698 N N . ALA A 1 92 ? -13.180 -3.354 0.695 1.00 89.31 92 ALA A N 1
ATOM 699 C CA . ALA A 1 92 ? -11.943 -3.532 1.432 1.00 89.31 92 ALA A CA 1
ATOM 700 C C . ALA A 1 92 ? -11.599 -2.318 2.312 1.00 89.31 92 ALA A C 1
ATOM 702 O O . ALA A 1 92 ? -11.169 -2.501 3.452 1.00 89.31 92 ALA A O 1
ATOM 703 N N . VAL A 1 93 ? -11.843 -1.095 1.832 1.00 91.06 93 VAL A N 1
ATOM 704 C CA . VAL A 1 93 ? -11.701 0.137 2.624 1.00 91.06 93 VAL A CA 1
ATOM 705 C C . VAL A 1 93 ? -12.688 0.140 3.795 1.00 91.06 93 VAL A C 1
ATOM 707 O O . VAL A 1 93 ? -12.286 0.400 4.928 1.00 91.06 93 VAL A O 1
ATOM 710 N N . GLN A 1 94 ? -13.953 -0.215 3.555 1.00 88.88 94 GLN A N 1
ATOM 711 C CA . GLN A 1 94 ? -14.983 -0.284 4.600 1.00 88.88 94 GLN A CA 1
ATOM 712 C C . GLN A 1 94 ? -14.688 -1.352 5.657 1.00 88.88 94 GLN A C 1
ATOM 714 O O . GLN A 1 94 ? -14.990 -1.156 6.830 1.00 88.88 94 GLN A O 1
ATOM 719 N N . SER A 1 95 ? -14.054 -2.463 5.270 1.00 87.38 95 SER A N 1
ATOM 720 C CA . SER A 1 95 ? -13.668 -3.518 6.213 1.00 87.38 95 SER A CA 1
ATOM 721 C C . SER A 1 95 ? -12.639 -3.064 7.257 1.00 87.38 95 SER A C 1
ATOM 723 O O . SER A 1 95 ? -12.433 -3.769 8.246 1.00 87.38 95 SER A O 1
ATOM 725 N N . GLY A 1 96 ? -11.918 -1.958 7.011 1.00 81.56 96 GLY A N 1
ATOM 726 C CA . GLY A 1 96 ? -10.866 -1.434 7.892 1.00 81.56 96 GLY A CA 1
ATOM 727 C C . GLY A 1 96 ? -9.706 -2.404 8.162 1.00 81.56 96 GLY A C 1
ATOM 728 O O . GLY A 1 96 ? -8.870 -2.146 9.024 1.00 81.56 96 GLY A O 1
ATOM 729 N N . SER A 1 97 ? -9.648 -3.529 7.445 1.00 85.75 97 SER A N 1
ATOM 730 C CA . SER A 1 97 ? -8.757 -4.658 7.745 1.00 85.75 97 SER A CA 1
ATOM 731 C C . SER A 1 97 ? -7.371 -4.530 7.109 1.00 85.75 97 SER A C 1
ATOM 733 O O . SER A 1 97 ? -6.525 -5.407 7.277 1.00 85.75 97 SER A O 1
ATOM 735 N N . TYR A 1 98 ? -7.139 -3.458 6.353 1.00 91.25 98 TYR A N 1
ATOM 736 C CA . TYR A 1 98 ? -5.924 -3.253 5.577 1.00 91.25 98 TYR A CA 1
ATOM 737 C C . TYR A 1 98 ? -5.131 -2.053 6.088 1.00 91.25 98 TYR A C 1
ATOM 739 O O . TYR A 1 98 ? -5.674 -1.010 6.463 1.00 91.25 98 TYR A O 1
ATOM 747 N N . ASP A 1 99 ? -3.813 -2.211 6.092 1.00 91.00 99 ASP A N 1
ATOM 748 C CA . ASP A 1 99 ? -2.871 -1.212 6.583 1.00 91.00 99 ASP A CA 1
ATOM 749 C C . ASP A 1 99 ? -2.469 -0.238 5.494 1.00 91.00 99 ASP A C 1
ATOM 751 O O . ASP A 1 99 ? -2.406 0.965 5.744 1.00 91.00 99 ASP A O 1
ATOM 755 N N . ILE A 1 100 ? -2.217 -0.758 4.292 1.00 92.69 100 ILE A N 1
ATOM 756 C CA . ILE A 1 100 ? -1.714 0.014 3.160 1.00 92.69 100 ILE A CA 1
ATOM 757 C C . ILE A 1 100 ? -2.495 -0.333 1.894 1.00 92.69 100 ILE A C 1
ATOM 759 O O . ILE A 1 100 ? -2.747 -1.506 1.612 1.00 92.69 100 ILE A O 1
ATOM 763 N N . ILE A 1 101 ? -2.801 0.685 1.093 1.00 93.38 101 ILE A N 1
ATOM 764 C CA . ILE A 1 101 ? -3.264 0.533 -0.287 1.00 93.38 101 ILE A CA 1
ATOM 765 C C . ILE A 1 101 ? -2.193 1.121 -1.205 1.00 93.38 101 ILE A C 1
ATOM 767 O O . ILE A 1 101 ? -1.937 2.323 -1.186 1.00 93.38 101 ILE A O 1
ATOM 771 N N . LEU A 1 102 ? -1.561 0.262 -2.000 1.00 92.62 102 LEU A N 1
ATOM 772 C CA . LEU A 1 102 ? -0.685 0.643 -3.100 1.00 92.62 102 LEU A CA 1
ATOM 773 C C . LEU A 1 102 ? -1.559 1.092 -4.265 1.00 92.62 102 LEU A C 1
ATOM 775 O O . LEU A 1 102 ? -2.421 0.330 -4.709 1.00 92.62 102 LEU A O 1
ATOM 779 N N . VAL A 1 103 ? -1.321 2.303 -4.750 1.00 91.12 103 VAL A N 1
ATOM 780 C CA . VAL A 1 103 ? -2.119 2.925 -5.811 1.00 91.12 103 VAL A CA 1
ATOM 781 C C . VAL A 1 103 ? -1.228 3.609 -6.827 1.00 91.12 103 VAL A C 1
ATOM 783 O O . VAL A 1 103 ? -0.118 4.046 -6.509 1.00 91.12 103 VAL A O 1
ATOM 786 N N . ASP A 1 104 ? -1.719 3.701 -8.055 1.00 88.31 104 ASP A N 1
ATOM 787 C CA . ASP A 1 104 ? -1.089 4.548 -9.053 1.00 88.31 104 ASP A CA 1
ATOM 788 C C . ASP A 1 104 ? -1.137 6.024 -8.601 1.00 88.31 104 ASP A C 1
ATOM 790 O O . ASP A 1 104 ? -2.132 6.440 -7.992 1.00 88.31 104 ASP A O 1
ATOM 794 N N . PRO A 1 105 ? -0.096 6.835 -8.866 1.00 86.00 105 PRO A N 1
ATOM 795 C CA . PRO A 1 105 ? -0.105 8.271 -8.604 1.00 86.00 105 PRO A CA 1
ATOM 796 C C . PRO A 1 105 ? -1.356 9.009 -9.089 1.00 86.00 105 PRO A C 1
ATOM 798 O O . PRO A 1 105 ? -1.807 9.928 -8.405 1.00 86.00 105 PRO A O 1
ATOM 801 N N . GLN A 1 106 ? -1.924 8.606 -10.230 1.00 84.50 106 GLN A N 1
ATOM 802 C CA . GLN A 1 106 ? -3.111 9.239 -10.811 1.00 84.50 106 GLN A CA 1
ATOM 803 C C . GLN A 1 106 ? -4.387 8.929 -10.014 1.00 84.50 106 GLN A C 1
ATOM 805 O O . GLN A 1 106 ? -5.241 9.797 -9.836 1.00 84.50 106 GLN A O 1
ATOM 810 N N . ASP A 1 107 ? -4.492 7.716 -9.468 1.00 86.12 107 ASP A N 1
ATOM 811 C CA . ASP A 1 107 ? -5.656 7.263 -8.698 1.00 86.12 107 ASP A CA 1
ATOM 812 C C . ASP A 1 107 ? -5.573 7.644 -7.211 1.00 86.12 107 ASP A C 1
ATOM 814 O O . ASP A 1 107 ? -6.566 7.574 -6.479 1.00 86.12 107 ASP A O 1
ATOM 818 N N . ALA A 1 108 ? -4.398 8.074 -6.741 1.00 87.69 108 ALA A N 1
ATOM 819 C CA . ALA A 1 108 ? -4.124 8.318 -5.329 1.00 87.69 108 ALA A CA 1
ATOM 820 C C . ALA A 1 108 ? -5.107 9.291 -4.666 1.00 87.69 108 ALA A C 1
ATOM 822 O O . ALA A 1 108 ? -5.568 9.037 -3.553 1.00 87.69 108 ALA A O 1
ATOM 823 N N . ALA A 1 109 ? -5.472 10.381 -5.346 1.00 87.50 109 ALA A N 1
ATOM 824 C CA . ALA A 1 109 ? -6.399 11.371 -4.800 1.00 87.50 109 ALA A CA 1
ATOM 825 C C . ALA A 1 109 ? -7.818 10.804 -4.610 1.00 87.50 109 ALA A C 1
ATOM 827 O O . ALA A 1 109 ? -8.468 11.081 -3.598 1.00 87.50 109 ALA A O 1
ATOM 828 N N . LEU A 1 110 ? -8.286 9.982 -5.557 1.00 88.62 110 LEU A N 1
ATOM 829 C CA . LEU A 1 110 ? -9.602 9.343 -5.494 1.00 88.62 110 LEU A CA 1
ATOM 830 C C . LEU A 1 110 ? -9.658 8.320 -4.357 1.00 88.62 110 LEU A C 1
ATOM 832 O O . LEU A 1 110 ? -10.575 8.361 -3.535 1.00 88.62 110 LEU A O 1
ATOM 836 N N . VAL A 1 111 ? -8.642 7.460 -4.259 1.00 89.38 111 VAL A N 1
ATOM 837 C CA . VAL A 1 111 ? -8.565 6.447 -3.198 1.00 89.38 111 VAL A CA 1
ATOM 838 C C . VAL A 1 111 ? -8.404 7.100 -1.823 1.00 89.38 111 VAL A C 1
ATOM 840 O O . VAL A 1 111 ? -9.072 6.700 -0.871 1.00 89.38 111 VAL A O 1
ATOM 843 N N . ASN A 1 112 ? -7.594 8.156 -1.704 1.00 90.38 112 ASN A N 1
ATOM 844 C CA . ASN A 1 112 ? -7.425 8.874 -0.439 1.00 90.38 112 ASN A CA 1
ATOM 845 C C . ASN A 1 112 ? -8.719 9.548 0.033 1.00 90.38 112 ASN A C 1
ATOM 847 O O . ASN A 1 112 ? -9.052 9.501 1.220 1.00 90.38 112 ASN A O 1
ATOM 851 N N . LYS A 1 113 ? -9.499 10.119 -0.894 1.00 89.94 113 LYS A N 1
ATOM 852 C CA . LYS A 1 113 ? -10.838 10.627 -0.581 1.00 89.94 113 LYS A CA 1
ATOM 853 C C . LYS A 1 113 ? -11.728 9.509 -0.035 1.00 89.94 113 LYS A C 1
ATOM 855 O O . LYS A 1 113 ? -12.363 9.704 0.994 1.00 89.94 113 LYS A O 1
ATOM 860 N N . GLN A 1 114 ? -11.731 8.338 -0.669 1.00 89.88 114 GLN A N 1
ATOM 861 C CA . GLN A 1 114 ? -12.538 7.195 -0.237 1.00 89.88 114 GLN A CA 1
ATOM 862 C C . GLN A 1 114 ? -12.153 6.687 1.161 1.00 89.88 114 GLN A C 1
ATOM 864 O O . GLN A 1 114 ? -13.031 6.474 1.996 1.00 89.88 114 GLN A O 1
ATOM 869 N N . VAL A 1 115 ? -10.853 6.556 1.442 1.00 90.50 115 VAL A N 1
ATOM 870 C CA . VAL A 1 115 ? -10.329 6.168 2.764 1.00 90.50 115 VAL A CA 1
ATOM 871 C C . VAL A 1 115 ? -10.717 7.189 3.834 1.00 90.50 115 VAL A C 1
ATOM 873 O O . VAL A 1 115 ? -11.206 6.813 4.899 1.00 90.50 115 VAL A O 1
ATOM 876 N N . THR A 1 116 ? -10.570 8.481 3.531 1.00 89.44 116 THR A N 1
ATOM 877 C CA . THR A 1 116 ? -10.917 9.569 4.457 1.00 89.44 116 THR A CA 1
ATOM 878 C C . THR A 1 116 ? -12.422 9.611 4.728 1.00 89.44 116 THR A C 1
ATOM 880 O O . THR A 1 116 ? -12.834 9.737 5.877 1.00 89.44 116 THR A O 1
ATOM 883 N N . THR A 1 117 ? -13.258 9.456 3.695 1.00 89.38 117 THR A N 1
ATOM 884 C CA . THR A 1 117 ? -14.723 9.418 3.832 1.00 89.38 117 THR A CA 1
ATOM 885 C C . THR A 1 117 ? -15.194 8.217 4.647 1.00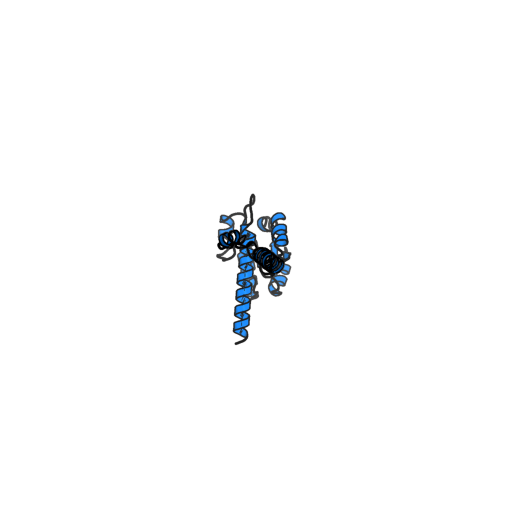 89.38 117 THR A C 1
ATOM 887 O O . THR A 1 117 ? -16.114 8.358 5.447 1.00 89.38 117 THR A O 1
ATOM 890 N N . ALA A 1 118 ? -14.554 7.058 4.495 1.00 88.56 118 ALA A N 1
ATOM 891 C CA . ALA A 1 118 ? -14.856 5.875 5.298 1.00 88.56 118 ALA A CA 1
ATOM 892 C C . ALA A 1 118 ? -14.310 5.955 6.737 1.00 88.56 118 ALA A C 1
ATOM 894 O O . ALA A 1 118 ? -14.519 5.022 7.510 1.00 88.56 118 ALA A O 1
ATOM 895 N N . ALA A 1 119 ? -13.576 7.023 7.087 1.00 87.88 119 ALA A N 1
ATOM 896 C CA . ALA A 1 119 ? -12.785 7.122 8.315 1.00 87.88 119 ALA A CA 1
ATOM 897 C C . ALA A 1 119 ? -11.895 5.881 8.544 1.00 87.88 119 ALA A C 1
ATOM 899 O O . ALA A 1 119 ? -11.625 5.483 9.679 1.00 87.88 119 ALA A O 1
ATOM 900 N N . ALA A 1 120 ? -11.448 5.255 7.451 1.00 87.44 120 ALA A N 1
ATOM 901 C CA . ALA A 1 120 ? -10.663 4.039 7.498 1.00 87.44 120 ALA A CA 1
ATOM 902 C C . ALA A 1 120 ? -9.233 4.372 7.922 1.00 87.44 120 ALA A C 1
ATOM 904 O O . ALA A 1 120 ? -8.587 5.279 7.394 1.00 87.44 120 ALA A O 1
ATOM 905 N N . ASN A 1 121 ? -8.710 3.609 8.874 1.00 86.62 121 ASN A N 1
ATOM 906 C CA . ASN A 1 121 ? -7.337 3.758 9.325 1.00 86.62 121 ASN A CA 1
ATOM 907 C C . ASN A 1 121 ? -6.380 3.006 8.388 1.00 86.62 121 ASN A C 1
ATOM 909 O O . ASN A 1 121 ? -5.792 1.983 8.741 1.00 86.62 121 ASN A O 1
ATOM 913 N N . THR A 1 122 ? -6.257 3.500 7.162 1.00 90.38 122 THR A N 1
ATOM 914 C CA . THR A 1 122 ? -5.465 2.885 6.097 1.00 90.38 122 THR A CA 1
ATOM 915 C C . THR A 1 122 ? -4.581 3.943 5.452 1.00 90.38 122 THR A C 1
ATOM 917 O O . THR A 1 122 ? -5.000 5.078 5.248 1.00 90.38 122 THR A O 1
ATOM 920 N N . VAL A 1 123 ? -3.335 3.590 5.149 1.00 91.06 123 VAL A N 1
ATOM 921 C CA . VAL A 1 123 ? -2.390 4.482 4.474 1.00 91.06 123 VAL A CA 1
ATOM 922 C C . VAL A 1 123 ? -2.492 4.266 2.969 1.00 91.06 123 VAL A C 1
ATOM 924 O O . VAL A 1 123 ? -2.317 3.150 2.482 1.00 91.06 123 VAL A O 1
ATOM 927 N N . VAL A 1 124 ? -2.748 5.331 2.218 1.00 91.25 124 VAL A N 1
ATOM 928 C CA . VAL A 1 124 ? -2.663 5.304 0.756 1.00 91.25 124 VAL A CA 1
ATOM 929 C C . VAL A 1 124 ? -1.215 5.580 0.368 1.00 91.25 124 VAL A C 1
ATOM 931 O O . VAL A 1 124 ? -0.621 6.548 0.830 1.00 91.25 124 VAL A O 1
ATOM 934 N N . MET A 1 125 ? -0.617 4.699 -0.430 1.00 91.56 125 MET A N 1
ATOM 935 C CA . MET A 1 125 ? 0.785 4.801 -0.823 1.00 91.56 125 MET A CA 1
ATOM 936 C C . MET A 1 125 ? 0.914 4.794 -2.351 1.00 91.56 125 MET A C 1
ATOM 938 O O . MET A 1 125 ? 0.824 3.728 -2.968 1.00 91.56 125 MET A O 1
ATOM 942 N N . PRO A 1 126 ? 1.158 5.962 -2.972 1.00 90.19 126 PRO A N 1
ATOM 943 C CA . PRO A 1 126 ? 1.423 6.057 -4.401 1.00 90.19 126 PRO A CA 1
ATOM 944 C C . PRO A 1 126 ? 2.725 5.348 -4.786 1.00 90.19 126 PRO A C 1
ATOM 946 O O . PRO A 1 126 ? 3.755 5.542 -4.124 1.00 90.19 126 PRO A O 1
ATOM 949 N N . VAL A 1 127 ? 2.698 4.559 -5.864 1.00 88.44 127 VAL A N 1
ATOM 950 C CA . VAL A 1 127 ? 3.870 3.843 -6.395 1.00 88.44 127 VAL A CA 1
ATOM 951 C C . VAL A 1 127 ? 4.126 4.227 -7.852 1.00 88.44 127 VAL A C 1
ATOM 953 O O . VAL A 1 127 ? 3.326 3.902 -8.719 1.00 88.44 127 VAL A O 1
ATOM 956 N N . ALA A 1 128 ? 5.262 4.869 -8.121 1.00 85.38 128 ALA A N 1
ATOM 957 C CA . ALA A 1 128 ? 5.647 5.369 -9.445 1.00 85.38 128 ALA A CA 1
ATOM 958 C C . ALA A 1 128 ? 6.978 4.770 -9.927 1.00 85.38 128 ALA A C 1
ATOM 960 O O . ALA A 1 128 ? 7.772 4.311 -9.100 1.00 85.38 128 ALA A O 1
ATOM 961 N N . TYR A 1 129 ? 7.255 4.810 -11.236 1.00 82.06 129 TYR A N 1
ATOM 962 C CA . TYR A 1 129 ? 8.578 4.462 -11.783 1.00 82.06 129 TYR A CA 1
ATOM 963 C C . TYR A 1 129 ? 9.529 5.661 -11.914 1.00 82.06 129 TYR A C 1
ATOM 965 O O . TYR A 1 129 ? 10.730 5.481 -12.131 1.00 82.06 129 TYR A O 1
ATOM 973 N N . ASP A 1 130 ? 9.012 6.880 -11.789 1.00 76.44 130 ASP A N 1
ATOM 974 C CA . ASP A 1 130 ? 9.820 8.093 -11.808 1.00 76.44 130 ASP A CA 1
ATOM 975 C C . ASP A 1 130 ? 9.326 9.115 -10.775 1.00 76.44 130 ASP A C 1
ATOM 977 O O . ASP A 1 130 ? 8.145 9.194 -10.445 1.00 76.44 130 ASP A O 1
ATOM 981 N N . GLU A 1 131 ? 10.243 9.935 -10.270 1.00 68.00 131 GLU A N 1
ATOM 982 C CA . GLU A 1 131 ? 9.975 11.043 -9.354 1.00 68.00 131 GLU A CA 1
ATOM 983 C C . GLU A 1 131 ? 9.057 12.100 -9.982 1.00 68.00 131 GLU A C 1
ATOM 985 O O . GLU A 1 131 ? 8.318 12.775 -9.265 1.00 68.00 131 GLU A O 1
ATOM 990 N N . ALA A 1 132 ? 9.085 12.263 -11.309 1.00 65.88 132 ALA A N 1
ATOM 991 C CA . ALA A 1 132 ? 8.182 13.166 -12.021 1.00 65.88 132 ALA A CA 1
ATOM 992 C C . ALA A 1 132 ? 6.718 12.700 -11.927 1.00 65.88 132 ALA A C 1
ATOM 994 O O . ALA A 1 132 ? 5.849 13.493 -11.563 1.00 65.88 132 ALA A O 1
ATOM 995 N N . GLU A 1 133 ? 6.469 11.409 -12.160 1.00 65.31 133 GLU A N 1
ATOM 996 C CA . GLU A 1 133 ? 5.163 10.758 -11.963 1.00 65.31 133 GLU A CA 1
ATOM 997 C C . GLU A 1 133 ? 4.766 10.734 -10.490 1.00 65.31 133 GLU A C 1
ATOM 999 O O . GLU A 1 133 ? 3.595 10.808 -10.133 1.00 65.31 133 GLU A O 1
ATOM 1004 N N . ALA A 1 134 ? 5.751 10.648 -9.603 1.00 61.41 134 ALA A N 1
ATOM 1005 C CA . ALA A 1 134 ? 5.485 10.650 -8.186 1.00 61.41 134 ALA A CA 1
ATOM 1006 C C . ALA A 1 134 ? 5.067 12.049 -7.701 1.00 61.41 134 ALA A C 1
ATOM 1008 O O . ALA A 1 134 ? 4.193 12.146 -6.849 1.00 61.41 134 ALA A O 1
ATOM 1009 N N . LYS A 1 135 ? 5.636 13.139 -8.243 1.00 61.22 135 LYS A N 1
ATOM 1010 C CA . LYS A 1 135 ? 5.329 14.538 -7.863 1.00 61.22 135 LYS A CA 1
ATOM 1011 C C . LYS A 1 135 ? 3.885 14.961 -8.116 1.00 61.22 135 LYS A C 1
ATOM 1013 O O . LYS A 1 135 ? 3.419 15.844 -7.401 1.00 61.22 135 LYS A O 1
ATOM 1018 N N . THR A 1 136 ? 3.203 14.356 -9.084 1.00 60.78 136 THR A N 1
ATOM 1019 C CA . THR A 1 136 ? 1.780 14.611 -9.351 1.00 60.78 136 THR A CA 1
ATOM 1020 C C . THR A 1 136 ? 0.864 13.929 -8.339 1.00 60.78 136 THR A C 1
ATOM 1022 O O . THR A 1 136 ? -0.230 14.435 -8.094 1.00 60.78 136 THR A O 1
ATOM 1025 N N . ALA A 1 137 ? 1.315 12.855 -7.677 1.00 57.84 137 ALA A N 1
ATOM 1026 C CA . ALA A 1 137 ? 0.626 12.349 -6.499 1.00 57.84 137 ALA A CA 1
ATOM 1027 C C . ALA A 1 137 ? 0.721 13.396 -5.386 1.00 57.84 137 ALA A C 1
ATOM 1029 O O . ALA A 1 137 ? 1.813 13.879 -5.065 1.00 57.84 137 ALA A O 1
ATOM 1030 N N . THR A 1 138 ? -0.425 13.737 -4.797 1.00 53.03 138 THR A N 1
ATOM 1031 C CA . THR A 1 138 ? -0.558 14.663 -3.667 1.00 53.03 138 THR A CA 1
ATOM 1032 C C . THR A 1 138 ? 0.495 14.387 -2.589 1.00 53.03 138 THR A C 1
ATOM 1034 O O . THR A 1 138 ? 1.006 13.276 -2.486 1.00 53.03 138 THR A O 1
ATOM 1037 N N . THR A 1 139 ? 0.833 15.429 -1.827 1.00 51.78 139 THR A N 1
ATOM 1038 C CA . THR A 1 139 ? 1.850 15.582 -0.771 1.00 51.78 139 THR A CA 1
ATOM 1039 C C . THR A 1 139 ? 1.778 14.537 0.356 1.00 51.78 139 THR A C 1
ATOM 1041 O O . THR A 1 139 ? 1.684 14.874 1.534 1.00 51.78 139 THR A O 1
ATOM 1044 N N . ASP A 1 140 ? 1.798 13.257 0.016 1.00 59.56 140 ASP A N 1
ATOM 1045 C CA . ASP A 1 140 ? 1.658 12.169 0.958 1.00 59.56 140 ASP A CA 1
ATOM 1046 C C . ASP A 1 140 ? 3.032 11.767 1.482 1.00 59.56 140 ASP A C 1
ATOM 1048 O O . ASP A 1 140 ? 4.011 11.650 0.738 1.00 59.56 140 ASP A O 1
ATOM 1052 N N . ARG A 1 141 ? 3.123 11.580 2.800 1.00 68.94 141 ARG A N 1
ATOM 1053 C CA . ARG A 1 141 ? 4.402 11.303 3.484 1.00 68.94 141 ARG A CA 1
ATOM 1054 C C . ARG A 1 141 ? 4.972 9.935 3.103 1.00 68.94 141 ARG A C 1
ATOM 1056 O O . ARG A 1 141 ? 6.145 9.670 3.365 1.00 68.94 141 ARG A O 1
ATOM 1063 N N . PHE A 1 142 ? 4.149 9.088 2.491 1.00 77.19 142 PHE A N 1
ATOM 1064 C CA . PHE A 1 142 ? 4.473 7.731 2.085 1.00 77.19 142 PHE A CA 1
ATOM 1065 C C . PHE A 1 142 ? 4.347 7.624 0.573 1.00 77.19 142 PHE A C 1
ATOM 1067 O O . PHE A 1 142 ? 3.298 7.293 0.037 1.00 77.19 142 PHE A O 1
ATOM 1074 N N . ARG A 1 143 ? 5.441 7.933 -0.118 1.00 83.31 143 ARG A N 1
ATOM 1075 C CA . ARG A 1 143 ? 5.561 7.793 -1.566 1.00 83.31 143 ARG A CA 1
ATOM 1076 C C . ARG A 1 143 ? 6.631 6.766 -1.888 1.00 83.31 143 ARG A C 1
ATOM 1078 O O . ARG A 1 143 ? 7.697 6.737 -1.270 1.00 83.31 143 ARG A O 1
ATOM 1085 N N . CYS A 1 144 ? 6.334 5.940 -2.875 1.00 85.06 144 CYS A N 1
ATOM 1086 C CA . CYS A 1 144 ? 7.177 4.851 -3.320 1.00 85.06 144 CYS A CA 1
ATOM 1087 C C . CYS A 1 144 ? 7.651 5.154 -4.742 1.00 85.06 144 CYS A C 1
ATOM 1089 O O . CYS A 1 144 ? 6.849 5.138 -5.672 1.00 85.06 144 CYS A O 1
ATOM 1091 N N . VAL A 1 145 ? 8.941 5.427 -4.927 1.00 84.12 145 VAL A N 1
ATOM 1092 C CA . VAL A 1 145 ? 9.516 5.584 -6.269 1.00 84.12 145 VAL A CA 1
ATOM 1093 C C . VAL A 1 145 ? 10.400 4.387 -6.564 1.00 84.12 145 VAL A C 1
ATOM 1095 O O . VAL A 1 145 ? 11.322 4.052 -5.815 1.00 84.12 145 VAL A O 1
ATOM 1098 N N . ARG A 1 146 ? 10.062 3.693 -7.642 1.00 84.38 146 ARG A N 1
ATOM 1099 C CA . ARG A 1 146 ? 10.752 2.514 -8.154 1.00 84.38 146 ARG A CA 1
ATOM 1100 C C . ARG A 1 146 ? 11.510 2.903 -9.403 1.00 84.38 146 ARG A C 1
ATOM 1102 O O . ARG A 1 146 ? 11.159 3.864 -10.051 1.00 84.38 146 ARG A O 1
ATOM 1109 N N . LYS A 1 147 ? 12.518 2.132 -9.782 1.00 76.94 147 LYS A N 1
ATOM 1110 C CA . LYS A 1 147 ? 13.112 2.213 -11.117 1.00 76.94 147 LYS A CA 1
ATOM 1111 C C . LYS A 1 147 ? 12.609 1.030 -11.935 1.00 76.94 147 LYS A C 1
ATOM 1113 O O . LYS A 1 147 ? 12.564 -0.093 -11.425 1.00 76.94 147 LYS A O 1
ATOM 1118 N N . ALA A 1 148 ? 12.265 1.264 -13.202 1.00 67.81 148 ALA A N 1
ATOM 1119 C CA . ALA A 1 148 ? 11.887 0.187 -14.123 1.00 67.81 148 ALA A CA 1
ATOM 1120 C C . ALA A 1 148 ? 13.004 -0.867 -14.240 1.00 67.81 148 ALA A C 1
ATOM 1122 O O . ALA A 1 148 ? 12.740 -2.063 -14.304 1.00 67.81 148 ALA A O 1
ATOM 1123 N N . THR A 1 149 ? 14.262 -0.424 -14.154 1.00 63.03 149 THR A N 1
ATOM 1124 C CA . THR A 1 149 ? 15.455 -1.276 -14.146 1.00 63.03 149 THR A CA 1
ATOM 1125 C C . THR A 1 149 ? 16.347 -0.971 -12.939 1.00 63.03 149 THR A C 1
ATOM 1127 O O . THR A 1 149 ? 16.658 0.192 -12.673 1.00 63.03 149 THR A O 1
ATOM 1130 N N . GLY A 1 150 ? 16.817 -2.004 -12.231 1.00 64.44 150 GLY A N 1
ATOM 1131 C CA . GLY A 1 150 ? 17.775 -1.881 -11.121 1.00 64.44 150 GLY A CA 1
ATOM 1132 C C . GLY A 1 150 ? 17.204 -2.206 -9.732 1.00 64.44 150 GLY A C 1
ATOM 1133 O O . GLY A 1 150 ? 16.150 -2.823 -9.595 1.00 64.44 150 GLY A O 1
ATOM 1134 N N . LYS A 1 151 ? 17.938 -1.838 -8.669 1.00 63.47 151 LYS A N 1
ATOM 1135 C CA . LYS A 1 151 ? 17.563 -2.155 -7.277 1.00 63.47 151 LYS A CA 1
ATOM 1136 C C . LYS A 1 151 ? 16.372 -1.307 -6.812 1.00 63.47 151 LYS A C 1
ATOM 1138 O O . LYS A 1 151 ? 16.479 -0.090 -6.716 1.00 63.47 151 LYS A O 1
ATOM 1143 N N . ASN A 1 152 ? 15.288 -1.979 -6.423 1.00 67.44 152 ASN A N 1
ATOM 1144 C CA . ASN A 1 152 ? 14.005 -1.383 -6.023 1.00 67.44 152 ASN A CA 1
ATOM 1145 C C . ASN A 1 152 ? 13.728 -1.432 -4.504 1.00 67.44 152 ASN A C 1
ATOM 1147 O O . ASN A 1 152 ? 12.578 -1.452 -4.072 1.00 67.44 152 ASN A O 1
ATOM 1151 N N . GLY A 1 153 ? 14.778 -1.459 -3.676 1.00 66.25 153 GLY A N 1
ATOM 1152 C CA . GLY A 1 153 ? 14.656 -1.678 -2.226 1.00 66.25 153 GLY A CA 1
ATOM 1153 C C . GLY A 1 153 ? 14.022 -0.530 -1.427 1.00 66.25 153 GLY A C 1
ATOM 1154 O O . GLY A 1 153 ? 13.536 -0.766 -0.325 1.00 66.25 153 GLY A O 1
ATOM 1155 N N . GLY A 1 154 ? 13.989 0.696 -1.965 1.00 78.44 154 GLY A N 1
ATOM 1156 C CA . GLY A 1 154 ? 13.449 1.863 -1.251 1.00 78.44 154 GLY A CA 1
ATOM 1157 C C . GLY A 1 154 ? 11.980 1.695 -0.862 1.00 78.44 154 GLY A C 1
ATOM 1158 O O . GLY A 1 154 ? 11.590 2.027 0.254 1.00 78.44 154 GLY A O 1
ATOM 1159 N N . CYS A 1 155 ? 11.200 1.071 -1.741 1.00 84.75 155 CYS A N 1
ATOM 1160 C CA . CYS A 1 155 ? 9.772 0.875 -1.555 1.00 84.75 155 CYS A CA 1
ATOM 1161 C C . CYS A 1 155 ? 9.399 0.003 -0.351 1.00 84.75 155 CYS A C 1
ATOM 1163 O O . CYS A 1 155 ? 8.495 0.364 0.396 1.00 84.75 155 CYS A O 1
ATOM 1165 N N . LEU A 1 156 ? 10.120 -1.099 -0.117 1.00 86.06 156 LEU A N 1
ATOM 1166 C CA . LEU A 1 156 ? 9.889 -1.939 1.064 1.00 86.06 156 LEU A CA 1
ATOM 1167 C C . LEU A 1 156 ? 10.132 -1.161 2.359 1.00 86.06 156 LEU A C 1
ATOM 1169 O O . LEU A 1 156 ? 9.294 -1.164 3.250 1.00 86.06 156 LEU A O 1
ATOM 1173 N N . SER A 1 157 ? 11.226 -0.399 2.422 1.00 85.00 157 SER A N 1
ATOM 1174 C CA . SER A 1 157 ? 11.526 0.399 3.614 1.00 85.00 157 SER A CA 1
ATOM 1175 C C . SER A 1 157 ? 10.473 1.479 3.893 1.00 85.00 157 SER A C 1
ATOM 1177 O O . SER A 1 157 ? 10.271 1.863 5.044 1.00 85.00 157 SER A O 1
ATOM 1179 N N . THR A 1 158 ? 9.803 1.986 2.852 1.00 88.44 158 THR A N 1
ATOM 1180 C CA . THR A 1 158 ? 8.689 2.931 2.998 1.00 88.44 158 THR A CA 1
ATOM 1181 C C . THR A 1 158 ? 7.429 2.229 3.503 1.00 88.44 158 THR A C 1
ATOM 1183 O O . THR A 1 158 ? 6.764 2.778 4.378 1.00 88.44 158 THR A O 1
ATOM 1186 N N . ILE A 1 159 ? 7.141 1.014 3.016 1.00 89.19 159 ILE A N 1
ATOM 1187 C CA . ILE A 1 159 ? 6.048 0.159 3.513 1.00 89.19 159 ILE A CA 1
ATOM 1188 C C . ILE A 1 159 ? 6.225 -0.106 5.011 1.00 89.19 159 ILE A C 1
ATOM 1190 O O . ILE A 1 159 ? 5.312 0.166 5.788 1.00 89.19 159 ILE A O 1
ATOM 1194 N N . ASP A 1 160 ? 7.413 -0.549 5.426 1.00 87.38 160 ASP A N 1
ATOM 1195 C CA . ASP A 1 160 ? 7.702 -0.867 6.828 1.00 87.38 160 ASP A CA 1
ATOM 1196 C C . ASP A 1 160 ? 7.498 0.349 7.739 1.00 87.38 160 ASP A C 1
ATOM 1198 O O . ASP A 1 160 ? 6.818 0.271 8.762 1.00 87.38 160 ASP A O 1
ATOM 1202 N N . LYS A 1 161 ? 8.016 1.515 7.330 1.00 87.25 161 LYS A N 1
ATOM 1203 C CA . LYS A 1 161 ? 7.837 2.775 8.070 1.00 87.25 161 LYS A CA 1
ATOM 1204 C C . LYS A 1 161 ? 6.376 3.208 8.147 1.00 87.25 161 LYS A C 1
ATOM 1206 O O . LYS A 1 161 ? 5.954 3.741 9.173 1.00 87.25 161 LYS A O 1
ATOM 1211 N N . ALA A 1 162 ? 5.614 3.035 7.068 1.00 89.12 162 ALA A N 1
ATOM 1212 C CA . ALA A 1 162 ? 4.197 3.381 7.039 1.00 89.12 162 ALA A CA 1
ATOM 1213 C C . ALA A 1 162 ? 3.397 2.515 8.023 1.00 89.12 162 ALA A C 1
ATOM 1215 O O . ALA A 1 162 ? 2.582 3.045 8.781 1.00 89.12 162 ALA A O 1
ATOM 1216 N N . ILE A 1 163 ? 3.686 1.212 8.069 1.00 89.12 163 ILE A N 1
ATOM 1217 C CA . ILE A 1 163 ? 3.082 0.275 9.024 1.00 89.12 163 ILE A CA 1
ATOM 1218 C C . ILE A 1 163 ? 3.465 0.643 10.460 1.00 89.12 163 ILE A C 1
ATOM 1220 O O . ILE A 1 163 ? 2.586 0.775 11.308 1.00 89.12 163 ILE A O 1
ATOM 1224 N N . GLU A 1 164 ? 4.751 0.869 10.737 1.00 87.00 164 GLU A N 1
ATOM 1225 C CA . GLU A 1 164 ? 5.233 1.229 12.077 1.00 87.00 164 GLU A CA 1
ATOM 1226 C C . GLU A 1 164 ? 4.541 2.496 12.607 1.00 87.00 164 GLU A C 1
ATOM 1228 O O . GLU A 1 164 ? 4.067 2.543 13.745 1.00 87.00 164 GLU A O 1
ATOM 1233 N N . LEU A 1 165 ? 4.422 3.524 11.761 1.00 86.25 165 LEU A N 1
ATOM 1234 C CA . LEU A 1 165 ? 3.762 4.776 12.126 1.00 86.25 165 LEU A CA 1
ATOM 1235 C C . LEU A 1 165 ? 2.253 4.614 12.322 1.00 86.25 165 LEU A C 1
ATOM 1237 O O . LEU A 1 165 ? 1.695 5.271 13.205 1.00 86.25 165 LEU A O 1
ATOM 1241 N N . LYS A 1 166 ? 1.597 3.744 11.544 1.00 86.69 166 LYS A N 1
ATOM 1242 C CA . LYS A 1 166 ? 0.191 3.390 11.763 1.00 86.69 166 LYS A CA 1
ATOM 1243 C C . LYS A 1 166 ? 0.018 2.697 13.117 1.00 86.69 166 LYS A C 1
ATOM 1245 O O . LYS A 1 166 ? -0.756 3.179 13.932 1.00 86.69 166 LYS A O 1
ATOM 1250 N N . ILE A 1 167 ? 0.789 1.648 13.406 1.00 87.25 167 ILE A N 1
ATOM 1251 C CA . ILE A 1 167 ? 0.712 0.915 14.684 1.00 87.25 167 ILE A CA 1
ATOM 1252 C C . ILE A 1 167 ? 0.881 1.871 15.867 1.00 87.25 167 ILE A C 1
ATOM 1254 O O . ILE A 1 167 ? 0.079 1.865 16.799 1.00 87.25 167 ILE A O 1
ATOM 1258 N N . LYS A 1 168 ? 1.884 2.754 15.804 1.00 86.88 168 LYS A N 1
ATOM 1259 C CA . LYS A 1 168 ? 2.120 3.754 16.848 1.00 86.88 168 LYS A CA 1
ATOM 1260 C C . LYS A 1 168 ? 0.925 4.694 17.033 1.00 86.88 168 LYS A C 1
ATOM 1262 O O . LYS A 1 168 ? 0.602 5.048 18.165 1.00 86.88 168 LYS A O 1
ATOM 1267 N N . ARG A 1 169 ? 0.266 5.111 15.947 1.00 86.56 169 ARG A N 1
ATOM 1268 C CA . ARG A 1 169 ? -0.954 5.932 16.009 1.00 86.56 169 ARG A CA 1
ATOM 1269 C C . ARG A 1 169 ? -2.087 5.179 16.706 1.00 86.56 169 ARG A C 1
ATOM 1271 O O . ARG A 1 169 ? -2.722 5.750 17.588 1.00 86.56 169 ARG A O 1
ATOM 1278 N N . ASP A 1 170 ? -2.293 3.915 16.362 1.00 85.69 170 ASP A N 1
ATOM 1279 C CA . ASP A 1 170 ? -3.374 3.081 16.898 1.00 85.69 170 ASP A CA 1
ATOM 1280 C C . ASP A 1 170 ? -3.187 2.825 18.392 1.00 85.69 170 ASP A C 1
ATOM 1282 O O . ASP A 1 170 ? -4.137 2.882 19.173 1.00 85.69 170 ASP A O 1
ATOM 1286 N N . GLU A 1 171 ? -1.945 2.590 18.816 1.00 87.81 171 GLU A N 1
ATOM 1287 C CA . GLU A 1 171 ? -1.598 2.474 20.229 1.00 87.81 171 GLU A CA 1
ATOM 1288 C C . GLU A 1 171 ? -1.904 3.757 21.002 1.00 87.81 171 GLU A C 1
ATOM 1290 O O . GLU A 1 171 ? -2.465 3.696 22.097 1.00 87.81 171 GLU A O 1
ATOM 1295 N N . LEU A 1 172 ? -1.561 4.921 20.442 1.00 88.75 172 LEU A N 1
ATOM 1296 C CA . LEU A 1 172 ? -1.859 6.211 21.063 1.00 88.75 172 LEU A CA 1
ATOM 1297 C C . LEU A 1 172 ? -3.369 6.455 21.152 1.00 88.75 172 LEU A C 1
ATOM 1299 O O . LEU A 1 172 ? -3.849 6.868 22.206 1.00 88.75 172 LEU A O 1
ATOM 1303 N N . GLN A 1 173 ? -4.120 6.146 20.093 1.00 86.56 173 GLN A N 1
ATOM 1304 C CA . GLN A 1 173 ? -5.581 6.259 20.083 1.00 86.56 173 GLN A CA 1
ATOM 1305 C C . GLN A 1 173 ? -6.230 5.348 21.133 1.00 86.56 173 GLN A C 1
ATOM 1307 O O . GLN A 1 173 ? -7.076 5.807 21.897 1.00 86.56 173 GLN A O 1
ATOM 1312 N N . ARG A 1 174 ? -5.785 4.090 21.249 1.00 87.88 174 ARG A N 1
ATOM 1313 C CA . ARG A 1 174 ? -6.277 3.148 22.273 1.00 87.88 174 ARG A CA 1
ATOM 1314 C C . ARG A 1 174 ? -5.970 3.598 23.701 1.00 87.88 174 ARG A C 1
ATOM 1316 O O . ARG A 1 174 ? -6.762 3.349 24.605 1.00 87.88 174 ARG A O 1
ATOM 1323 N N . ARG A 1 175 ? -4.811 4.225 23.929 1.00 90.56 175 ARG A N 1
ATOM 1324 C CA . ARG A 1 175 ? -4.463 4.793 25.243 1.00 90.56 175 ARG A CA 1
ATOM 1325 C C . ARG A 1 175 ? -5.344 5.996 25.570 1.00 90.56 175 ARG A C 1
ATOM 1327 O O . ARG A 1 175 ? -5.801 6.101 26.700 1.00 90.56 175 ARG A O 1
ATOM 1334 N N . ALA A 1 176 ? -5.607 6.856 24.587 1.00 89.19 176 ALA A N 1
ATOM 1335 C CA . ALA A 1 176 ? -6.468 8.021 24.757 1.00 89.19 176 ALA A CA 1
ATOM 1336 C C . ALA A 1 176 ? -7.929 7.641 25.045 1.00 89.19 176 ALA A C 1
ATOM 1338 O O . ALA A 1 176 ? -8.562 8.310 25.845 1.00 89.19 176 ALA A O 1
ATOM 1339 N N . SER A 1 177 ? -8.450 6.556 24.459 1.00 88.19 177 SER A N 1
ATOM 1340 C CA . SER A 1 177 ? -9.825 6.095 24.713 1.00 88.19 177 SER A CA 1
ATOM 1341 C C . SER A 1 177 ? -10.023 5.377 26.054 1.00 88.19 177 SER A C 1
ATOM 1343 O O . SER A 1 177 ? -11.149 5.018 26.384 1.00 88.19 177 SER A O 1
ATOM 1345 N N . LYS A 1 178 ? -8.940 5.060 26.776 1.00 82.12 178 LYS A N 1
ATOM 1346 C CA . LYS A 1 178 ? -8.984 4.346 28.064 1.00 82.12 178 LYS A CA 1
ATOM 1347 C C . LYS A 1 178 ? -8.951 5.296 29.273 1.00 82.12 178 LYS A C 1
ATOM 1349 O O . LYS A 1 178 ? -9.238 4.849 30.381 1.00 82.12 178 LYS A O 1
ATOM 1354 N N . ASN A 1 179 ? -8.587 6.558 29.052 1.00 61.34 179 ASN A N 1
ATOM 1355 C CA . ASN A 1 179 ? -8.589 7.624 30.055 1.00 61.34 179 ASN A CA 1
ATOM 1356 C C . ASN A 1 179 ? -9.886 8.426 29.978 1.00 61.34 179 ASN A C 1
ATOM 1358 O O . ASN A 1 179 ? -10.294 8.936 31.041 1.00 61.34 179 ASN A O 1
#

Radius of gyration: 30.29 Å; chains: 1; bounding box: 82×56×78 Å

Foldseek 3Di:
DVVVVVVVVVVVVVVPPPDDDPPDDPPPVCVVCVVPDVPVDVPPPDQFEEEEEDAPVDPQSCQSPPPVVVVVSVVSVHHYHYDHDPVVLLVVLLVLRGAEYEDALVCQVVSVVSNVVSVRLHAYEHEEQDPVSQVSRPPGPQYQHAHPDDDRPPNNVSVSVSNVVSVVVVVVVVVVVVD

Sequence (179 aa):
MRKLLLALLYAATFLTCYLPPFASACGDKLLMLGRGVKFGSISSSYHGSIIAYVPESVLQSAAINDAQFQQTVRKAGHRLRLVRQVDALAEAVQSGSYDIILVDPQDAALVNKQVTTAAANTVVMPVAYDEAEAKTATTDRFRCVRKATGKNGGCLSTIDKAIELKIKRDELQRRASKN

pLDDT: mean 76.1, std 15.44, range [44.72, 94.62]